Protein AF-A0A4Q4CHB3-F1 (afdb_monomer)

Sequence (125 aa):
ADFETLRQHGLIAAQNAAGQPIAAPPPAPAAAPVATAPAPLSPAAPAAAAVGHSPLLDRAALYTYLSGEATKLLGPFKGYAFALEVERADSLSALQALALQMVERVQKAKGEAAAQAVRDALGLR

Foldseek 3Di:
DDPVVCVVVVVDADADPVRHGDDDDDDDDDDDDDDDDDDDDDDDDPPPPPPDPFFPDDLVLLLCCLLVCQCVQQNPPRSVVLNVQSVPDPDPVSSRVSLVVSLVSSCVVPNDVRSVVSCVSRVND

Nearest PDB structures (foldseek):
  9ir4-assembly1_C  TM=5.859E-01  e=4.812E+00  Henipavirus nipahense

Solvent-accessible surface area (backbone atoms only — not comparable to full-atom values): 7869 Å² total; per-residue (Å²): 135,56,75,67,59,40,42,75,70,65,77,46,83,64,55,46,100,84,73,43,73,70,75,82,86,81,85,87,88,86,82,86,87,89,85,88,89,84,86,82,88,80,79,86,70,82,73,72,72,77,78,54,89,54,53,70,59,54,60,69,58,44,50,52,50,50,56,66,43,26,36,79,65,58,35,68,68,58,7,49,56,49,27,55,54,56,76,66,42,88,46,57,67,52,48,44,54,48,52,54,49,48,33,54,51,27,29,77,75,67,32,64,73,55,17,50,54,48,27,55,77,36,57,42,119

Structure (mmCIF, N/CA/C/O backbone):
data_AF-A0A4Q4CHB3-F1
#
_entry.id   AF-A0A4Q4CHB3-F1
#
loop_
_atom_site.group_PDB
_atom_site.id
_atom_site.type_symbol
_atom_site.label_atom_id
_atom_site.label_alt_id
_atom_site.label_comp_id
_atom_site.label_asym_id
_atom_site.label_entity_id
_atom_site.label_seq_id
_atom_site.pdbx_PDB_ins_code
_atom_site.Cartn_x
_atom_site.Cartn_y
_atom_site.Cartn_z
_atom_site.occupancy
_atom_site.B_iso_or_equiv
_atom_site.auth_seq_id
_atom_site.auth_comp_id
_atom_site.auth_asym_id
_atom_site.auth_atom_id
_atom_site.pdbx_PDB_model_num
ATOM 1 N N . ALA A 1 1 ? 6.839 -3.799 -30.659 1.00 61.72 1 ALA A N 1
ATOM 2 C CA . ALA A 1 1 ? 8.274 -3.930 -30.967 1.00 61.72 1 ALA A CA 1
ATOM 3 C C . ALA A 1 1 ? 8.604 -5.408 -30.926 1.00 61.72 1 ALA A C 1
ATOM 5 O O . ALA A 1 1 ? 8.161 -6.065 -29.990 1.00 61.72 1 ALA A O 1
ATOM 6 N N . ASP A 1 2 ? 9.273 -5.924 -31.952 1.00 86.69 2 ASP A N 1
ATOM 7 C CA . ASP A 1 2 ? 9.642 -7.337 -32.017 1.00 86.69 2 ASP A CA 1
ATOM 8 C C . ASP A 1 2 ? 10.913 -7.612 -31.190 1.00 86.69 2 ASP A C 1
ATOM 10 O O . ASP A 1 2 ? 11.740 -6.712 -30.994 1.00 86.69 2 ASP A O 1
ATOM 14 N N . PHE A 1 3 ? 11.068 -8.840 -30.689 1.00 80.12 3 PHE A N 1
ATOM 15 C CA . PHE A 1 3 ? 12.245 -9.252 -29.917 1.00 80.12 3 PHE A CA 1
ATOM 16 C C . PHE A 1 3 ? 13.537 -9.128 -30.727 1.00 80.12 3 PHE A C 1
ATOM 18 O O . PHE A 1 3 ? 14.576 -8.764 -30.175 1.00 80.12 3 PHE A O 1
ATOM 25 N N . GLU A 1 4 ? 13.487 -9.365 -32.038 1.00 82.75 4 GLU A N 1
ATOM 26 C CA . GLU A 1 4 ? 14.660 -9.223 -32.892 1.00 82.75 4 GLU A CA 1
ATOM 27 C C . GLU A 1 4 ? 15.100 -7.757 -33.002 1.00 82.75 4 GLU A C 1
ATOM 29 O O . GLU A 1 4 ? 16.287 -7.451 -32.860 1.00 82.75 4 GLU A O 1
ATOM 34 N N . THR A 1 5 ? 14.139 -6.838 -33.148 1.00 88.88 5 THR A N 1
ATOM 35 C CA . THR A 1 5 ? 14.389 -5.390 -33.185 1.00 88.88 5 THR A CA 1
ATOM 36 C C . THR A 1 5 ? 15.057 -4.915 -31.892 1.00 88.88 5 THR A C 1
ATOM 38 O O . THR A 1 5 ? 16.053 -4.198 -31.926 1.00 88.88 5 THR A O 1
ATOM 41 N N . LEU A 1 6 ? 14.575 -5.368 -30.732 1.00 85.69 6 LEU A N 1
ATOM 42 C CA . LEU A 1 6 ? 15.153 -5.017 -29.427 1.00 85.69 6 LEU A CA 1
ATOM 43 C C . LEU A 1 6 ? 16.603 -5.514 -29.277 1.00 85.69 6 LEU A C 1
ATOM 45 O O . LEU A 1 6 ? 17.435 -4.816 -28.690 1.00 85.69 6 LEU A O 1
ATOM 49 N N . ARG A 1 7 ? 16.927 -6.687 -29.842 1.00 83.31 7 ARG A N 1
ATOM 50 C CA . ARG A 1 7 ? 18.289 -7.247 -29.839 1.00 83.31 7 ARG A CA 1
ATOM 51 C C . ARG A 1 7 ? 19.245 -6.424 -30.692 1.00 83.31 7 ARG A C 1
ATOM 53 O O . ARG A 1 7 ? 20.370 -6.169 -30.273 1.00 83.31 7 ARG A O 1
ATOM 60 N N . GLN A 1 8 ? 18.796 -5.991 -31.867 1.00 84.00 8 GLN A N 1
ATOM 61 C CA . GLN A 1 8 ? 19.596 -5.166 -32.775 1.00 84.00 8 GLN A CA 1
ATOM 62 C C . GLN A 1 8 ? 19.938 -3.803 -32.160 1.00 84.00 8 GLN A C 1
ATOM 64 O O . GLN A 1 8 ? 21.039 -3.299 -32.356 1.00 84.00 8 GLN A O 1
ATOM 69 N N . HIS A 1 9 ? 19.030 -3.240 -31.358 1.00 88.38 9 HIS A N 1
ATOM 70 C CA . HIS A 1 9 ? 19.258 -1.987 -30.633 1.00 88.38 9 HIS A CA 1
ATOM 71 C C . HIS A 1 9 ? 20.047 -2.150 -29.321 1.00 88.38 9 HIS A C 1
ATOM 73 O O . HIS A 1 9 ? 20.250 -1.166 -28.614 1.00 88.38 9 HIS A O 1
ATOM 79 N N . GLY A 1 10 ? 20.495 -3.365 -28.977 1.00 84.06 10 GLY A N 1
ATOM 80 C CA . GLY A 1 10 ? 21.286 -3.621 -27.769 1.00 84.06 10 GLY A CA 1
ATOM 81 C C . GLY A 1 10 ? 20.504 -3.484 -26.458 1.00 84.06 10 GLY 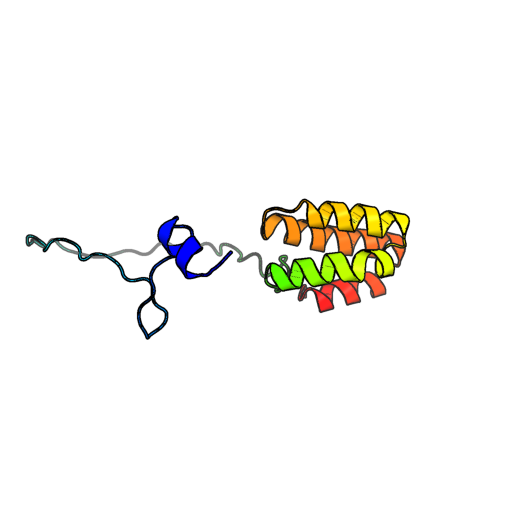A C 1
ATOM 82 O O . GLY A 1 10 ? 21.107 -3.404 -25.393 1.00 84.06 10 GLY A O 1
ATOM 83 N N . LEU A 1 11 ? 19.169 -3.468 -26.522 1.00 86.81 11 LEU A N 1
ATOM 84 C CA . LEU A 1 11 ? 18.295 -3.334 -25.351 1.00 86.81 11 LEU A CA 1
ATOM 85 C C . LEU A 1 11 ? 18.075 -4.671 -24.621 1.00 86.81 11 LEU A C 1
ATOM 87 O O . LEU A 1 11 ? 17.539 -4.684 -23.516 1.00 86.81 11 LEU A O 1
ATOM 91 N N . ILE A 1 12 ? 18.496 -5.790 -25.223 1.00 81.31 12 ILE A N 1
ATOM 92 C CA . ILE A 1 12 ? 18.458 -7.132 -24.630 1.00 81.31 12 ILE A CA 1
ATOM 93 C C . ILE A 1 12 ? 19.771 -7.885 -24.883 1.00 81.31 12 ILE A C 1
ATOM 95 O O . ILE A 1 12 ? 20.325 -7.849 -25.983 1.00 81.31 12 ILE A O 1
ATOM 99 N N . ALA A 1 13 ? 20.266 -8.581 -23.857 1.00 77.25 13 ALA A N 1
ATOM 100 C CA . ALA A 1 13 ? 21.500 -9.361 -23.923 1.00 77.25 13 ALA A CA 1
ATOM 101 C C . ALA A 1 13 ? 21.300 -10.696 -24.664 1.00 77.25 13 ALA A C 1
ATOM 103 O O . ALA A 1 13 ? 20.254 -11.337 -24.547 1.00 77.25 13 ALA A O 1
ATOM 104 N N . ALA A 1 14 ? 22.321 -11.146 -25.399 1.00 69.62 14 ALA A N 1
ATOM 105 C CA . ALA A 1 14 ? 22.316 -12.465 -26.024 1.00 69.62 14 ALA A CA 1
ATOM 106 C C . ALA A 1 14 ? 22.526 -13.558 -24.964 1.00 69.62 14 ALA A C 1
ATOM 108 O O . ALA A 1 14 ? 23.522 -13.547 -24.237 1.00 69.62 14 ALA A O 1
ATOM 109 N N . GLN A 1 15 ? 21.589 -14.503 -24.894 1.00 74.31 15 GLN A N 1
ATOM 110 C CA . GLN A 1 15 ? 21.624 -15.629 -23.961 1.00 74.31 15 GLN A CA 1
ATOM 111 C C . GLN A 1 15 ? 21.861 -16.939 -24.723 1.00 74.31 15 GLN A C 1
ATOM 113 O O . GLN A 1 15 ? 21.389 -17.097 -25.850 1.00 74.31 15 GLN A O 1
ATOM 118 N N . ASN A 1 16 ? 22.601 -17.875 -24.127 1.00 74.25 16 ASN A N 1
ATOM 119 C CA . ASN A 1 16 ? 22.766 -19.223 -24.672 1.00 74.25 16 ASN A CA 1
ATOM 120 C C . ASN A 1 16 ? 21.479 -20.057 -24.489 1.00 74.25 16 ASN A C 1
ATOM 122 O O . ASN A 1 16 ? 20.529 -19.629 -23.834 1.00 74.25 16 ASN A O 1
ATOM 126 N N . ALA A 1 17 ? 21.450 -21.279 -25.030 1.00 66.94 17 ALA A N 1
ATOM 127 C CA . ALA A 1 17 ? 20.308 -22.193 -24.891 1.00 66.94 17 ALA A CA 1
ATOM 128 C C . ALA A 1 17 ? 19.977 -22.578 -23.429 1.00 66.94 17 ALA A C 1
ATOM 130 O O . ALA A 1 17 ? 18.904 -23.113 -23.169 1.00 66.94 17 ALA A O 1
ATOM 131 N N . ALA A 1 18 ? 20.875 -22.287 -22.481 1.00 64.25 18 ALA A N 1
ATOM 132 C CA . ALA A 1 18 ? 20.677 -22.456 -21.043 1.00 64.25 18 ALA A CA 1
ATOM 133 C C . ALA A 1 18 ? 20.235 -21.155 -20.332 1.00 64.25 18 ALA A C 1
ATOM 135 O O . ALA A 1 18 ? 20.206 -21.110 -19.105 1.00 64.25 18 ALA A O 1
ATOM 136 N N . GLY A 1 19 ? 19.898 -20.091 -21.076 1.00 63.00 19 GLY A N 1
ATOM 137 C CA . GLY A 1 19 ? 19.412 -18.824 -20.521 1.00 63.00 19 GLY A CA 1
ATOM 138 C C . GLY A 1 19 ? 20.484 -17.968 -19.840 1.00 63.00 19 GLY A C 1
ATOM 139 O O . GLY A 1 19 ? 20.149 -17.098 -19.04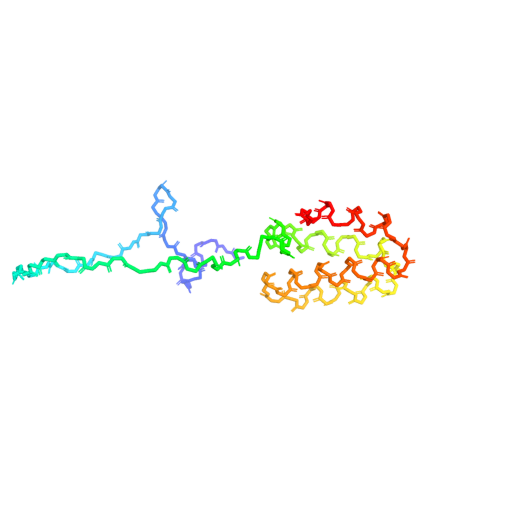5 1.00 63.00 19 GLY A O 1
ATOM 140 N N . GLN A 1 20 ? 21.768 -18.200 -20.118 1.00 66.75 20 GLN A N 1
ATOM 141 C CA . GLN A 1 20 ? 22.870 -17.442 -19.519 1.00 66.75 20 GLN A CA 1
ATOM 142 C C . GLN A 1 2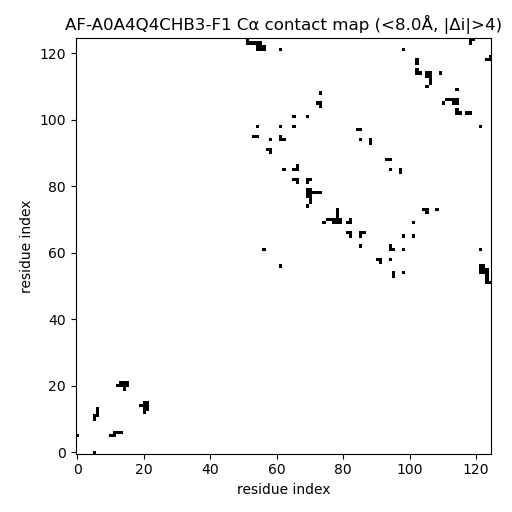0 ? 23.447 -16.423 -20.509 1.00 66.75 20 GLN A C 1
ATOM 144 O O . GLN A 1 20 ? 23.625 -16.766 -21.683 1.00 66.75 20 GLN A O 1
ATOM 149 N N . PRO A 1 21 ? 23.782 -15.195 -20.067 1.00 63.00 21 PRO A N 1
ATOM 150 C CA . PRO A 1 21 ? 24.420 -14.196 -20.917 1.00 63.00 21 PRO A CA 1
ATOM 151 C C . PRO A 1 21 ? 25.767 -14.710 -21.438 1.00 63.00 21 PRO A C 1
ATOM 153 O O . PRO A 1 21 ? 26.610 -15.179 -20.671 1.00 63.00 21 PRO A O 1
ATOM 156 N N . ILE A 1 22 ? 25.967 -14.635 -22.755 1.00 61.28 22 ILE A N 1
ATOM 157 C CA . ILE A 1 22 ? 27.203 -15.091 -23.401 1.00 61.28 22 ILE A CA 1
ATOM 158 C C . ILE A 1 22 ? 28.276 -14.015 -23.197 1.00 61.28 22 ILE A C 1
ATOM 160 O O . ILE A 1 22 ? 28.244 -12.966 -23.836 1.00 61.28 22 ILE A O 1
ATOM 164 N N . ALA A 1 23 ? 29.218 -14.269 -22.288 1.00 57.62 23 ALA A N 1
ATOM 165 C CA . ALA A 1 23 ? 30.378 -13.412 -22.062 1.00 57.62 23 ALA A CA 1
ATOM 166 C C . ALA A 1 23 ? 31.478 -13.668 -23.110 1.00 57.62 23 ALA A C 1
ATOM 168 O O . ALA A 1 23 ? 31.732 -14.812 -23.493 1.00 57.62 23 ALA A O 1
ATOM 169 N N . ALA A 1 24 ? 32.154 -12.604 -23.553 1.00 57.66 24 ALA A N 1
ATOM 170 C CA . ALA A 1 24 ? 33.351 -12.702 -24.388 1.00 57.66 24 ALA A CA 1
ATOM 171 C C . ALA A 1 24 ? 34.541 -13.277 -23.582 1.00 57.66 24 ALA A C 1
ATOM 173 O O . ALA A 1 24 ? 34.651 -12.998 -22.385 1.00 57.66 24 ALA A O 1
ATOM 174 N N . PRO A 1 25 ? 35.435 -14.067 -24.207 1.00 53.91 25 PRO A N 1
ATOM 175 C CA . PRO A 1 25 ? 36.539 -14.714 -23.505 1.00 53.91 25 PRO A CA 1
ATOM 176 C C . PRO A 1 25 ? 37.606 -13.699 -23.045 1.00 53.91 25 PRO A C 1
ATOM 178 O O . PRO A 1 25 ? 37.977 -12.814 -23.819 1.00 53.91 25 PRO A O 1
ATOM 181 N N . PRO A 1 26 ? 38.141 -13.827 -21.816 1.00 60.12 26 PRO A N 1
ATOM 182 C CA . PRO A 1 26 ? 39.288 -13.049 -21.354 1.00 60.12 26 PRO A CA 1
ATOM 183 C C . PRO A 1 26 ? 40.621 -13.611 -21.900 1.00 60.12 26 PRO A C 1
ATOM 185 O O . PRO A 1 26 ? 40.717 -14.812 -22.166 1.00 60.12 26 PRO A O 1
ATOM 188 N N . PRO A 1 27 ? 41.672 -12.780 -22.048 1.00 48.09 27 PRO A N 1
ATOM 189 C CA . PRO A 1 27 ? 43.015 -13.248 -22.389 1.00 48.09 27 PRO A CA 1
ATOM 190 C C . PRO A 1 27 ? 43.702 -13.980 -21.216 1.00 48.09 27 PRO A C 1
ATOM 192 O O . PRO A 1 27 ? 43.402 -13.748 -20.046 1.00 48.09 27 PRO A O 1
ATOM 195 N N . ALA A 1 28 ? 44.622 -14.887 -21.567 1.00 56.03 28 ALA A N 1
ATOM 196 C CA . ALA A 1 28 ? 45.288 -15.858 -20.692 1.00 56.03 28 ALA A CA 1
ATOM 197 C C . ALA A 1 28 ? 46.325 -15.252 -19.704 1.00 56.03 28 ALA A C 1
ATOM 199 O O . ALA A 1 28 ? 46.881 -14.187 -19.980 1.00 56.03 28 ALA A O 1
ATOM 200 N N . PRO A 1 29 ? 46.624 -15.934 -18.574 1.00 55.25 29 PRO A N 1
ATOM 201 C CA . PRO A 1 29 ? 47.397 -15.388 -17.453 1.00 55.25 29 PRO A CA 1
ATOM 202 C C . PRO A 1 29 ? 48.909 -15.683 -17.515 1.00 55.25 29 PRO A C 1
ATOM 204 O O . PRO A 1 29 ? 49.332 -16.754 -17.949 1.00 55.25 29 PRO A O 1
ATOM 207 N N . ALA A 1 30 ? 49.721 -14.755 -16.995 1.00 43.34 30 ALA A N 1
ATOM 208 C CA . ALA A 1 30 ? 51.148 -14.942 -16.708 1.00 43.34 30 ALA A CA 1
ATOM 209 C C . ALA A 1 30 ? 51.377 -15.238 -15.209 1.00 43.34 30 ALA A C 1
ATOM 211 O O . ALA A 1 30 ? 50.661 -14.732 -14.346 1.00 43.34 30 ALA A O 1
ATOM 212 N N . ALA A 1 31 ? 52.355 -16.097 -14.917 1.00 42.50 31 ALA A N 1
ATOM 213 C CA . ALA A 1 31 ? 52.534 -16.826 -13.659 1.00 42.50 31 ALA A CA 1
ATOM 214 C C . ALA A 1 31 ? 53.421 -16.140 -12.587 1.00 42.50 31 ALA A C 1
ATOM 216 O O . ALA A 1 31 ? 54.458 -15.595 -12.944 1.00 42.50 31 ALA A O 1
ATOM 217 N N . ALA A 1 32 ? 53.036 -16.346 -11.306 1.00 45.88 32 ALA A N 1
ATOM 218 C CA . ALA A 1 32 ? 53.822 -16.575 -10.056 1.00 45.88 32 ALA A CA 1
ATOM 219 C C . ALA A 1 32 ? 54.866 -15.515 -9.570 1.00 45.88 32 ALA A C 1
ATOM 221 O O . ALA A 1 32 ? 55.389 -14.787 -10.403 1.00 45.88 32 ALA A O 1
ATOM 222 N N . PRO A 1 33 ? 55.248 -15.426 -8.257 1.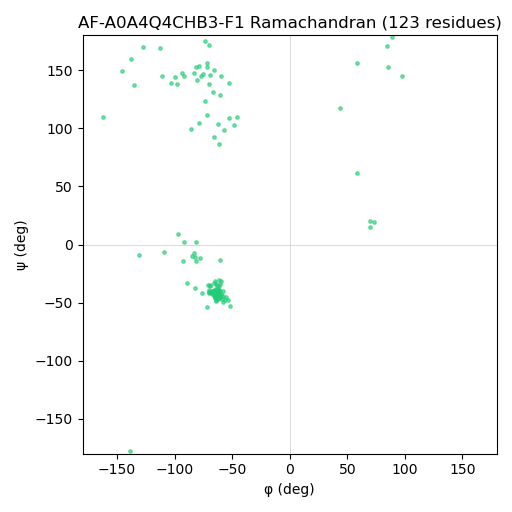00 49.53 33 PRO A N 1
ATOM 223 C CA . PRO A 1 33 ? 55.197 -16.464 -7.210 1.00 49.53 33 PRO A CA 1
ATOM 224 C C . PRO A 1 33 ? 54.728 -16.041 -5.784 1.00 49.53 33 PRO A C 1
ATOM 226 O O . PRO A 1 33 ? 54.324 -14.917 -5.511 1.00 49.53 33 PRO A O 1
ATOM 229 N N . VAL A 1 34 ? 54.767 -17.046 -4.902 1.00 52.91 34 VAL A N 1
ATOM 230 C CA . VAL A 1 34 ? 54.326 -17.189 -3.498 1.00 52.91 34 VAL A CA 1
ATOM 231 C C . VAL A 1 34 ? 55.066 -16.342 -2.442 1.00 52.91 34 VAL A C 1
ATOM 233 O O . VAL A 1 34 ? 56.273 -16.157 -2.557 1.00 52.91 34 VAL A O 1
ATOM 236 N N . ALA A 1 35 ? 54.379 -15.967 -1.344 1.00 45.44 35 ALA A N 1
ATOM 237 C CA . ALA A 1 35 ? 54.989 -15.736 -0.017 1.00 45.44 35 ALA A CA 1
ATOM 238 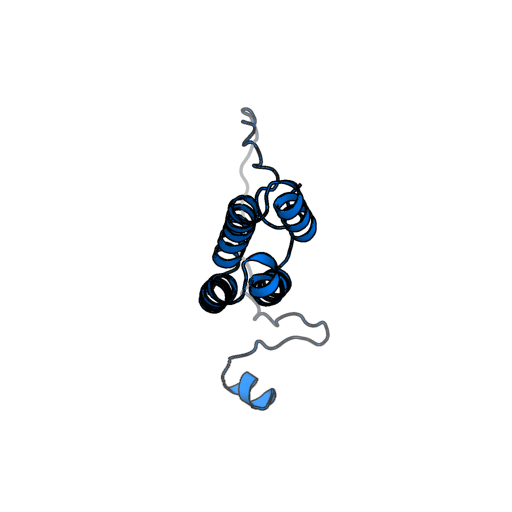C C . ALA A 1 35 ? 53.967 -15.746 1.159 1.00 45.44 35 ALA A C 1
ATOM 240 O O . ALA A 1 35 ? 53.159 -14.839 1.314 1.00 45.44 35 ALA A O 1
ATOM 241 N N . THR A 1 36 ? 54.052 -16.808 1.972 1.00 43.34 36 THR A N 1
ATOM 242 C CA . THR A 1 36 ? 54.023 -16.897 3.457 1.00 43.34 36 THR A CA 1
ATOM 243 C C . THR A 1 36 ? 53.040 -16.118 4.364 1.00 43.34 36 THR A C 1
ATOM 245 O O . THR A 1 36 ? 53.218 -14.936 4.630 1.00 43.34 36 THR A O 1
ATOM 248 N N . ALA A 1 37 ? 52.231 -16.940 5.059 1.00 50.59 37 ALA A N 1
ATOM 249 C CA . ALA A 1 37 ? 52.024 -17.048 6.522 1.00 50.59 37 ALA A CA 1
ATOM 250 C C . ALA A 1 37 ? 50.830 -16.329 7.216 1.00 50.59 37 ALA A C 1
ATOM 252 O O . ALA A 1 37 ? 50.435 -15.246 6.794 1.00 50.59 37 ALA A O 1
ATOM 253 N N . PRO A 1 38 ? 50.234 -16.938 8.279 1.00 58.75 38 PRO A N 1
ATOM 254 C CA . PRO A 1 38 ? 48.916 -16.569 8.813 1.00 58.75 38 PRO A CA 1
ATOM 255 C C . PRO A 1 38 ? 48.911 -15.946 10.233 1.00 58.75 38 PRO A C 1
ATOM 257 O O . PRO A 1 38 ? 49.864 -16.097 10.993 1.00 58.75 38 PRO A O 1
ATOM 260 N N . ALA A 1 39 ? 47.729 -15.406 10.588 1.00 44.81 39 ALA A N 1
ATOM 261 C CA . ALA A 1 39 ? 47.177 -15.076 11.923 1.00 44.81 39 ALA A CA 1
ATOM 262 C C . ALA A 1 39 ? 47.555 -13.703 12.548 1.00 44.81 39 ALA A C 1
ATOM 264 O O . ALA A 1 39 ? 48.632 -13.195 12.257 1.00 44.81 39 ALA A O 1
ATOM 265 N N . PRO A 1 40 ? 46.714 -13.094 13.430 1.00 51.41 40 PRO A N 1
ATOM 266 C CA . PRO A 1 40 ? 45.537 -13.649 14.107 1.00 51.41 40 PRO A CA 1
ATOM 267 C C . PRO A 1 40 ? 44.224 -12.849 13.974 1.00 51.41 40 PRO A C 1
ATOM 269 O O . PRO A 1 40 ? 44.153 -11.715 13.509 1.00 51.41 40 PRO A O 1
ATOM 272 N N . LEU A 1 41 ? 43.172 -13.525 14.430 1.00 56.12 41 LEU A N 1
ATOM 273 C CA . LEU A 1 41 ? 41.802 -13.071 14.615 1.00 56.12 41 LEU A CA 1
ATOM 274 C C . LEU A 1 41 ? 41.719 -11.895 15.599 1.00 56.12 41 LEU A C 1
ATOM 276 O O . LEU A 1 41 ? 42.411 -11.870 16.617 1.00 56.12 41 LEU A O 1
ATOM 280 N N . SER A 1 42 ? 40.797 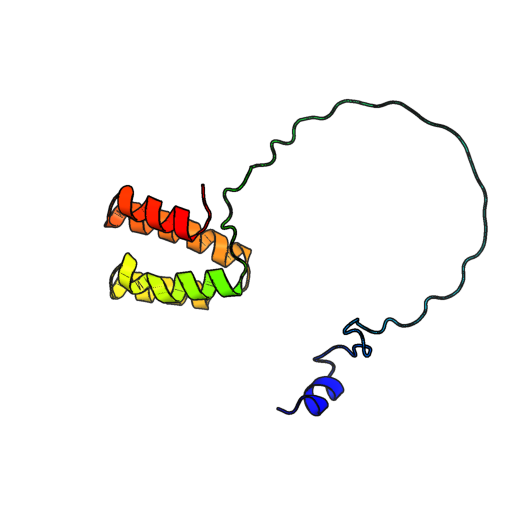-10.971 15.348 1.00 53.75 42 SER A N 1
ATOM 281 C CA . SER A 1 42 ? 40.250 -10.085 16.375 1.00 53.75 42 SER A CA 1
ATOM 282 C C . SER A 1 42 ? 38.777 -9.784 16.088 1.00 53.75 42 SER A C 1
ATOM 284 O O . SER A 1 42 ? 38.334 -9.904 14.945 1.00 53.75 42 SER A O 1
ATOM 286 N N . PRO A 1 43 ? 37.995 -9.564 17.153 1.00 48.50 43 PRO A N 1
ATOM 287 C CA . PRO A 1 43 ? 36.731 -10.254 17.352 1.00 48.50 43 PRO A CA 1
ATOM 288 C C . PRO A 1 43 ? 35.574 -9.617 16.595 1.00 48.50 43 PRO A C 1
ATOM 290 O O . PRO A 1 43 ? 35.489 -8.400 16.439 1.00 48.50 43 PRO A O 1
ATOM 293 N N . ALA A 1 44 ? 34.657 -10.491 16.183 1.00 51.47 44 ALA A N 1
ATOM 294 C CA . ALA A 1 44 ? 33.331 -10.152 15.710 1.00 51.47 44 ALA A CA 1
ATOM 295 C C . ALA A 1 44 ? 32.677 -9.128 16.647 1.00 51.47 44 ALA A C 1
ATOM 297 O O . ALA A 1 44 ? 32.273 -9.451 17.764 1.00 51.47 44 ALA A O 1
ATOM 298 N N . ALA A 1 45 ? 32.532 -7.896 16.167 1.00 48.34 45 ALA A N 1
ATOM 299 C CA . ALA A 1 45 ? 31.419 -7.084 16.608 1.00 48.34 45 ALA A CA 1
ATOM 300 C C . ALA A 1 45 ? 30.157 -7.769 16.063 1.00 48.34 45 ALA A C 1
ATOM 302 O O . ALA A 1 45 ? 30.124 -8.083 14.866 1.00 48.34 45 ALA A O 1
ATOM 303 N N . PRO A 1 46 ? 29.115 -8.007 16.875 1.00 48.53 46 PRO A N 1
ATOM 304 C CA . PRO A 1 46 ? 27.808 -8.243 16.310 1.00 48.53 46 PRO A CA 1
ATOM 305 C C . PRO A 1 46 ? 27.431 -6.915 15.655 1.00 48.53 46 PRO A C 1
ATOM 307 O O . PRO A 1 46 ? 26.907 -6.011 16.301 1.00 48.53 46 PRO A O 1
ATOM 310 N N . ALA A 1 47 ? 27.732 -6.764 14.363 1.00 49.12 47 ALA A N 1
ATOM 311 C CA . ALA A 1 47 ? 26.878 -5.949 13.530 1.00 49.12 47 ALA A CA 1
ATOM 312 C C . ALA A 1 47 ? 25.523 -6.617 13.698 1.00 49.12 47 ALA A C 1
ATOM 314 O O . ALA A 1 47 ? 25.297 -7.703 13.164 1.00 49.12 47 ALA A O 1
ATOM 315 N N . ALA A 1 48 ? 24.705 -6.047 14.583 1.00 47.78 48 ALA A N 1
ATOM 316 C CA . ALA A 1 48 ? 23.315 -6.388 14.700 1.00 47.78 48 ALA A CA 1
ATOM 317 C C . ALA A 1 48 ? 22.804 -6.348 13.267 1.00 47.78 48 ALA A C 1
ATOM 319 O O . ALA A 1 48 ? 22.666 -5.276 12.677 1.00 47.78 48 ALA A O 1
ATOM 320 N N . ALA A 1 49 ? 22.634 -7.527 12.668 1.00 45.62 49 ALA A N 1
ATOM 321 C CA . ALA A 1 49 ? 21.787 -7.658 11.517 1.00 45.62 49 ALA A CA 1
ATOM 322 C C . ALA A 1 49 ? 20.491 -7.029 12.009 1.00 45.62 49 ALA A C 1
ATOM 324 O O . ALA A 1 49 ? 19.880 -7.535 12.950 1.00 45.62 49 ALA A O 1
ATOM 325 N N . ALA A 1 50 ? 20.157 -5.849 11.493 1.00 47.72 50 ALA A N 1
ATOM 326 C CA . ALA A 1 50 ? 18.830 -5.304 11.641 1.00 47.72 50 ALA A CA 1
ATOM 327 C C . ALA A 1 50 ? 17.940 -6.324 10.933 1.00 47.72 50 ALA A C 1
ATOM 329 O O . ALA A 1 50 ? 17.761 -6.272 9.718 1.00 47.72 50 ALA A O 1
ATOM 330 N N . VAL A 1 51 ? 17.526 -7.348 11.677 1.00 49.88 51 VAL A N 1
ATOM 331 C CA . VAL A 1 51 ? 16.668 -8.413 11.196 1.00 49.88 51 VAL A CA 1
ATOM 332 C C . VAL A 1 51 ? 15.371 -7.719 10.801 1.00 49.88 51 VAL A C 1
ATOM 334 O O . VAL A 1 51 ? 14.628 -7.244 11.648 1.00 49.88 51 VAL A O 1
ATOM 337 N N . GLY A 1 52 ? 15.195 -7.564 9.489 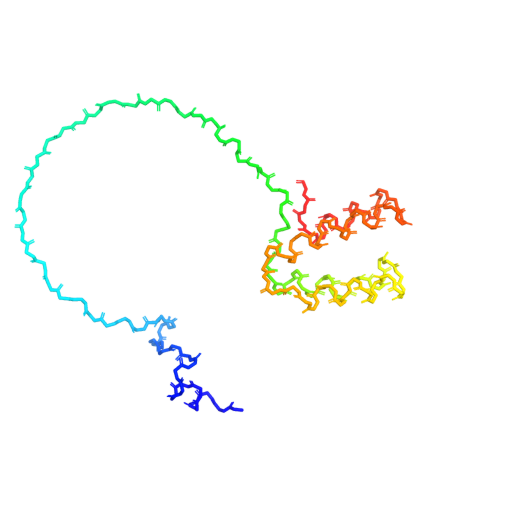1.00 55.97 52 GLY A N 1
ATOM 338 C CA . GLY A 1 52 ? 13.908 -7.501 8.809 1.00 55.97 52 GLY A CA 1
ATOM 339 C C . GLY A 1 52 ? 12.930 -6.403 9.224 1.00 55.97 52 GLY A C 1
ATOM 340 O O . GLY A 1 52 ? 11.807 -6.720 9.576 1.00 55.97 52 GLY A O 1
ATOM 341 N N . HIS A 1 53 ? 13.279 -5.122 9.076 1.00 62.28 53 HIS A N 1
ATOM 342 C CA . HIS A 1 53 ? 12.248 -4.064 8.990 1.00 62.28 53 HIS A CA 1
ATOM 343 C C . HIS A 1 53 ? 11.832 -3.764 7.545 1.00 62.28 53 HIS A C 1
ATOM 345 O O . HIS A 1 53 ? 11.061 -2.841 7.296 1.00 62.28 53 HIS A O 1
ATOM 351 N N . SER A 1 54 ? 12.384 -4.499 6.578 1.00 70.12 54 SER A N 1
ATOM 352 C CA . SER A 1 54 ? 12.056 -4.323 5.170 1.00 70.12 54 SER A CA 1
ATOM 353 C C . SER A 1 54 ? 11.023 -5.364 4.744 1.00 70.12 54 SER A C 1
ATOM 355 O O . SER A 1 54 ? 11.164 -6.525 5.134 1.00 70.12 54 SER A O 1
ATOM 357 N N . PRO A 1 55 ? 10.008 -4.981 3.952 1.00 78.56 55 PRO A N 1
ATOM 358 C CA . PRO A 1 55 ? 9.048 -5.923 3.395 1.00 78.56 55 PRO A CA 1
ATOM 359 C C . PRO A 1 55 ? 9.756 -7.068 2.670 1.00 78.56 55 PRO A C 1
ATOM 361 O O . PRO A 1 55 ? 10.717 -6.834 1.934 1.00 78.56 55 PRO A O 1
ATOM 364 N N . LEU A 1 56 ? 9.261 -8.293 2.850 1.00 82.69 56 LEU A N 1
ATOM 365 C CA . LEU A 1 56 ? 9.858 -9.490 2.244 1.00 82.69 56 LEU A CA 1
ATOM 366 C C . LEU A 1 56 ? 9.513 -9.652 0.757 1.00 82.69 56 LEU A C 1
ATOM 368 O O . LEU A 1 56 ? 10.101 -10.498 0.085 1.00 82.69 56 LEU A O 1
ATOM 372 N N . LEU A 1 57 ? 8.556 -8.874 0.241 1.00 88.06 57 LEU A N 1
ATOM 373 C CA . LEU A 1 57 ? 8.137 -8.973 -1.155 1.00 88.06 57 LEU A CA 1
ATOM 374 C C . LEU A 1 57 ? 9.155 -8.339 -2.108 1.00 88.06 57 LEU A C 1
ATOM 376 O O . LEU A 1 57 ? 9.779 -7.318 -1.806 1.00 88.06 57 LEU A O 1
ATOM 380 N N . ASP A 1 58 ? 9.263 -8.923 -3.302 1.00 92.06 58 ASP A N 1
ATOM 381 C CA . ASP A 1 58 ? 10.009 -8.335 -4.407 1.00 92.06 58 ASP A CA 1
ATOM 382 C C . ASP A 1 58 ? 9.300 -7.090 -4.973 1.00 92.06 58 ASP A C 1
ATOM 384 O O . ASP A 1 58 ? 8.151 -6.782 -4.648 1.00 92.06 58 ASP A O 1
ATOM 388 N N . ARG A 1 59 ? 9.985 -6.374 -5.869 1.00 93.50 59 ARG A N 1
ATOM 389 C CA . ARG A 1 59 ? 9.517 -5.100 -6.428 1.00 93.50 59 ARG A CA 1
ATOM 390 C C . ARG A 1 59 ? 8.130 -5.185 -7.074 1.00 93.50 59 ARG A C 1
ATOM 392 O O . ARG A 1 59 ? 7.315 -4.292 -6.848 1.00 93.50 59 ARG A O 1
ATOM 399 N N . ALA A 1 60 ? 7.867 -6.210 -7.885 1.00 95.75 60 ALA A N 1
ATOM 400 C CA . ALA A 1 60 ? 6.614 -6.332 -8.626 1.00 95.75 60 ALA A CA 1
ATOM 401 C C . ALA A 1 60 ? 5.445 -6.641 -7.686 1.00 95.75 60 ALA A C 1
ATOM 403 O O . ALA A 1 60 ? 4.367 -6.051 -7.808 1.00 95.75 60 ALA A O 1
ATOM 404 N N . ALA A 1 61 ? 5.674 -7.521 -6.712 1.00 95.19 61 ALA A N 1
ATOM 405 C CA . ALA A 1 61 ? 4.683 -7.856 -5.703 1.00 95.19 61 ALA A CA 1
ATOM 406 C C . ALA A 1 61 ? 4.393 -6.670 -4.765 1.00 95.19 61 ALA A C 1
ATOM 408 O O . ALA A 1 61 ? 3.228 -6.394 -4.474 1.00 95.19 61 ALA A O 1
ATOM 409 N N . LEU A 1 62 ? 5.420 -5.908 -4.369 1.00 95.94 62 LEU A N 1
ATOM 410 C CA . LEU A 1 62 ? 5.256 -4.708 -3.545 1.00 95.94 62 LEU A CA 1
ATOM 411 C C . LEU A 1 62 ? 4.452 -3.631 -4.280 1.00 95.94 62 LEU A C 1
ATOM 413 O O . LEU A 1 62 ? 3.487 -3.110 -3.733 1.00 95.94 62 LEU A O 1
ATOM 417 N N . TYR A 1 63 ? 4.794 -3.347 -5.537 1.00 97.19 63 TYR A N 1
ATOM 418 C CA . TYR A 1 63 ? 4.039 -2.410 -6.369 1.00 97.19 63 TYR A CA 1
ATOM 419 C C . TYR A 1 63 ? 2.571 -2.838 -6.518 1.00 97.19 63 TYR A C 1
ATOM 421 O O . TYR A 1 63 ? 1.668 -2.050 -6.247 1.00 97.19 63 TYR A O 1
ATOM 429 N N . THR A 1 64 ? 2.325 -4.107 -6.865 1.00 97.19 64 THR A N 1
ATOM 430 C CA . THR A 1 64 ? 0.965 -4.642 -7.049 1.00 97.19 64 THR A CA 1
ATOM 431 C C . THR A 1 64 ? 0.130 -4.501 -5.778 1.00 97.19 64 THR A C 1
ATOM 433 O O . THR A 1 64 ? -1.008 -4.035 -5.829 1.00 97.19 64 THR A O 1
ATOM 436 N N . TYR A 1 65 ? 0.699 -4.871 -4.629 1.00 96.88 65 TYR A N 1
ATOM 437 C CA . TYR A 1 65 ? 0.019 -4.768 -3.343 1.00 96.88 65 TYR A CA 1
ATOM 438 C C . TYR A 1 65 ? -0.281 -3.311 -2.968 1.00 96.88 65 TYR A C 1
ATOM 440 O O . TYR A 1 65 ? -1.420 -2.987 -2.629 1.00 96.88 65 TYR A O 1
ATOM 448 N N . LEU A 1 66 ? 0.713 -2.421 -3.065 1.00 96.69 66 LEU A N 1
ATOM 449 C CA . LEU A 1 66 ? 0.563 -1.016 -2.686 1.00 96.69 66 LEU A CA 1
ATOM 450 C C . LEU A 1 66 ? -0.436 -0.284 -3.591 1.00 96.69 66 LEU A C 1
ATOM 452 O O . LEU A 1 66 ? -1.320 0.394 -3.071 1.00 96.69 66 LEU A O 1
ATOM 456 N N . SER A 1 67 ? -0.360 -0.453 -4.913 1.00 94.62 67 SER A N 1
ATOM 457 C CA . SER A 1 67 ? -1.301 0.182 -5.847 1.00 94.62 67 SER A CA 1
ATOM 458 C C . SER A 1 67 ? -2.715 -0.402 -5.740 1.00 94.62 67 SER A C 1
ATOM 460 O O . SER A 1 67 ? -3.694 0.335 -5.865 1.00 94.62 67 SER A O 1
ATOM 462 N N . GLY A 1 68 ? -2.843 -1.707 -5.468 1.00 94.88 68 GLY A N 1
ATOM 463 C CA . GLY A 1 68 ? -4.133 -2.393 -5.367 1.00 94.88 68 GLY A CA 1
ATOM 464 C C . GLY A 1 68 ? -4.895 -2.116 -4.067 1.00 94.88 68 GLY A C 1
ATOM 465 O O . GLY A 1 68 ? -6.105 -1.893 -4.095 1.00 94.88 68 GLY A O 1
ATOM 466 N N . GLU A 1 69 ? -4.210 -2.092 -2.922 1.00 95.81 69 GLU A N 1
ATOM 467 C CA . GLU A 1 69 ? -4.870 -1.984 -1.612 1.00 95.81 69 GLU A CA 1
ATOM 468 C C . GLU A 1 69 ? -5.005 -0.537 -1.101 1.00 95.81 69 GLU A C 1
ATOM 470 O O . GLU A 1 69 ? -5.799 -0.283 -0.190 1.00 95.81 69 GLU A O 1
ATOM 475 N N . ALA A 1 70 ? -4.301 0.440 -1.687 1.00 94.50 70 ALA A N 1
ATOM 476 C CA . ALA A 1 70 ? -4.262 1.818 -1.186 1.00 94.50 70 ALA A CA 1
ATOM 477 C C . ALA A 1 70 ? -5.647 2.459 -0.992 1.00 94.50 70 ALA A C 1
ATOM 479 O O . ALA A 1 70 ? -5.924 3.048 0.056 1.00 94.50 70 ALA A O 1
ATOM 480 N N . THR A 1 71 ? -6.539 2.355 -1.980 1.00 95.00 71 THR A N 1
ATOM 481 C CA . THR A 1 71 ? -7.879 2.977 -1.935 1.00 95.00 71 THR A CA 1
ATOM 482 C C . THR A 1 71 ? -8.807 2.296 -0.936 1.00 95.00 71 THR A C 1
ATOM 484 O O . THR A 1 71 ? -9.579 2.970 -0.254 1.00 95.00 71 THR A O 1
ATOM 487 N N . LYS A 1 72 ? -8.685 0.977 -0.778 1.00 96.00 72 LYS A N 1
ATOM 488 C CA . LYS A 1 72 ? -9.431 0.188 0.208 1.00 96.00 72 LYS A CA 1
ATOM 489 C C . LYS A 1 72 ? -8.972 0.481 1.638 1.00 96.00 72 LYS A C 1
ATOM 491 O O . LYS A 1 72 ? -9.795 0.604 2.550 1.00 96.00 72 LYS A O 1
ATOM 496 N N . LEU A 1 73 ? -7.665 0.622 1.842 1.00 95.94 73 LEU A N 1
ATOM 497 C CA . LEU A 1 73 ? -7.070 0.823 3.161 1.00 95.94 73 LEU A CA 1
ATOM 498 C C . LEU A 1 73 ? -7.118 2.282 3.630 1.00 95.94 73 LEU A C 1
ATOM 500 O O . LEU A 1 73 ? -7.351 2.530 4.811 1.00 95.94 73 LEU A O 1
ATOM 504 N N . LEU A 1 74 ? -6.939 3.254 2.736 1.00 96.31 74 LEU A N 1
ATOM 505 C CA . LEU A 1 74 ? -6.850 4.677 3.094 1.00 96.31 74 LEU A CA 1
ATOM 506 C C . LEU A 1 74 ? -8.079 5.497 2.668 1.00 96.31 74 LEU A C 1
ATOM 508 O O . LEU A 1 74 ? -8.199 6.669 3.036 1.00 96.31 74 LEU A O 1
ATOM 512 N N . GLY A 1 75 ? -9.009 4.891 1.929 1.00 95.75 75 GLY A N 1
ATOM 513 C CA . GLY A 1 75 ? -10.149 5.569 1.319 1.00 95.75 75 GLY A CA 1
ATOM 514 C C . GLY A 1 75 ? -9.802 6.197 -0.039 1.00 95.75 75 GLY A C 1
ATOM 515 O O . GLY A 1 75 ? -8.631 6.272 -0.414 1.00 95.75 75 GLY A O 1
ATOM 516 N N . PRO A 1 76 ? -10.805 6.689 -0.787 1.00 95.25 76 PRO A N 1
ATOM 517 C CA . PRO A 1 76 ? -10.649 7.062 -2.194 1.00 95.25 76 PRO A CA 1
ATOM 518 C C . PRO A 1 76 ? -9.636 8.192 -2.411 1.00 95.25 76 PRO A C 1
ATOM 520 O O . PRO A 1 76 ? -8.748 8.064 -3.246 1.00 95.25 76 PRO A O 1
ATOM 523 N N . PHE A 1 77 ? -9.704 9.270 -1.625 1.00 95.69 77 PHE A N 1
ATOM 524 C CA . PHE A 1 77 ? -8.808 10.419 -1.807 1.00 95.69 77 PHE A CA 1
ATOM 525 C C . PHE A 1 77 ? -7.366 10.119 -1.381 1.00 95.69 77 PHE A C 1
ATOM 527 O O . PHE A 1 77 ? -6.432 10.305 -2.158 1.00 95.69 77 PHE A O 1
ATOM 534 N N . LYS A 1 78 ? -7.172 9.633 -0.147 1.00 96.12 78 LYS A N 1
ATOM 535 C CA . LYS A 1 78 ? -5.829 9.355 0.391 1.00 96.12 78 LYS A CA 1
ATOM 536 C C . LYS A 1 78 ? -5.172 8.166 -0.304 1.00 96.12 78 LYS A C 1
ATOM 538 O O . LYS A 1 78 ? -3.966 8.187 -0.514 1.00 96.12 78 LYS A O 1
ATOM 543 N N . GLY A 1 79 ? -5.958 7.158 -0.673 1.00 96.56 79 GLY A N 1
ATOM 544 C CA . GLY A 1 79 ? -5.472 5.997 -1.403 1.00 96.56 79 GLY A CA 1
ATOM 545 C C . GLY A 1 79 ? -5.078 6.327 -2.835 1.00 96.56 79 GLY A C 1
ATOM 546 O O . GLY A 1 79 ? -4.042 5.854 -3.278 1.00 96.56 79 GLY A O 1
ATOM 547 N N . TYR A 1 80 ? -5.823 7.190 -3.535 1.00 96.69 80 TYR A N 1
ATOM 548 C CA . TYR A 1 80 ? -5.412 7.641 -4.867 1.00 96.69 80 TYR A CA 1
ATOM 549 C C . TYR A 1 80 ? -4.126 8.474 -4.813 1.00 96.69 80 TYR A C 1
ATOM 551 O O . TYR A 1 80 ? -3.208 8.237 -5.592 1.00 96.69 80 TYR A O 1
ATOM 559 N N . ALA A 1 81 ? -4.016 9.402 -3.854 1.00 97.19 81 ALA A N 1
ATOM 560 C CA . ALA A 1 81 ? -2.781 10.158 -3.645 1.00 97.19 81 ALA A CA 1
ATOM 561 C C . ALA A 1 81 ? -1.588 9.229 -3.370 1.00 97.19 81 ALA A C 1
ATOM 563 O O . ALA A 1 81 ? -0.535 9.399 -3.975 1.00 97.19 81 ALA A O 1
ATOM 564 N N . PHE A 1 82 ? -1.779 8.216 -2.523 1.00 97.94 82 PHE A N 1
ATOM 565 C CA . PHE A 1 82 ? -0.744 7.231 -2.225 1.00 97.94 82 PHE A CA 1
ATOM 566 C C . PHE A 1 82 ? -0.395 6.349 -3.431 1.00 97.94 82 PHE A C 1
ATOM 568 O O . PHE A 1 82 ? 0.781 6.118 -3.685 1.00 97.94 82 PHE A O 1
ATOM 575 N N . ALA A 1 83 ? -1.377 5.917 -4.225 1.00 96.31 83 ALA A N 1
ATOM 576 C CA . ALA A 1 83 ? -1.122 5.179 -5.461 1.00 96.31 83 ALA A CA 1
ATOM 577 C C . ALA A 1 83 ? -0.245 5.997 -6.425 1.00 96.31 83 ALA A C 1
ATOM 579 O O . ALA A 1 83 ? 0.702 5.464 -6.985 1.00 96.31 83 ALA A O 1
ATOM 580 N N . LEU A 1 84 ? -0.464 7.313 -6.543 1.00 97.75 84 LEU A N 1
ATOM 581 C CA . LEU A 1 84 ? 0.421 8.177 -7.336 1.00 97.75 84 LEU A CA 1
ATOM 582 C C . LEU A 1 84 ? 1.849 8.276 -6.772 1.00 97.75 84 LEU A C 1
ATOM 584 O O . LEU A 1 84 ? 2.788 8.462 -7.543 1.00 97.75 84 LEU A O 1
ATOM 588 N N . GLU A 1 85 ? 2.035 8.183 -5.452 1.00 98.00 85 GLU A N 1
ATOM 589 C CA . GLU A 1 85 ? 3.372 8.083 -4.844 1.00 98.00 85 GLU A CA 1
ATOM 590 C C . GLU A 1 85 ? 4.052 6.763 -5.250 1.00 98.00 85 GLU A C 1
ATOM 592 O O . GLU A 1 85 ? 5.232 6.768 -5.598 1.00 98.00 85 GLU A O 1
ATOM 597 N N . VAL A 1 86 ? 3.297 5.658 -5.281 1.00 97.56 86 VAL A N 1
ATOM 598 C CA . VAL A 1 86 ? 3.766 4.330 -5.717 1.00 97.56 86 VAL A CA 1
ATOM 599 C C . VAL A 1 86 ? 4.149 4.327 -7.198 1.00 97.56 86 VAL A C 1
ATOM 601 O O . VAL A 1 86 ? 5.230 3.854 -7.533 1.00 97.56 86 VAL A O 1
ATOM 604 N N . GLU A 1 87 ? 3.334 4.924 -8.075 1.00 97.00 87 GLU A N 1
ATOM 605 C CA . GLU A 1 87 ? 3.652 5.069 -9.507 1.00 97.00 87 GLU A CA 1
ATOM 606 C C . GLU A 1 87 ? 4.947 5.857 -9.752 1.00 97.00 87 GLU A C 1
ATOM 608 O O . GLU A 1 87 ? 5.651 5.631 -10.734 1.00 97.00 87 GLU A O 1
ATOM 613 N N . ARG A 1 88 ? 5.267 6.805 -8.865 1.00 97.75 88 ARG A N 1
ATOM 614 C CA . ARG A 1 88 ? 6.484 7.623 -8.955 1.00 97.75 88 ARG A CA 1
ATOM 615 C C . ARG A 1 88 ? 7.727 6.918 -8.419 1.00 97.75 88 ARG A C 1
ATOM 617 O O . ARG A 1 88 ? 8.824 7.409 -8.664 1.00 97.75 88 ARG A O 1
ATOM 624 N N . ALA A 1 89 ? 7.581 5.816 -7.687 1.00 96.81 89 ALA A N 1
ATOM 625 C CA . ALA A 1 89 ? 8.703 5.110 -7.090 1.00 96.81 89 ALA A CA 1
ATOM 626 C C . ALA A 1 89 ? 9.528 4.370 -8.160 1.00 96.81 89 ALA A C 1
ATOM 628 O O . ALA A 1 89 ? 9.120 3.360 -8.736 1.00 96.81 89 ALA A O 1
ATOM 629 N N . ASP A 1 90 ? 10.745 4.846 -8.393 1.00 95.00 90 ASP A N 1
ATOM 630 C CA . ASP A 1 90 ? 11.659 4.322 -9.410 1.00 95.00 90 ASP A CA 1
ATOM 631 C C . ASP A 1 90 ? 12.496 3.121 -8.930 1.00 95.00 90 ASP A C 1
ATOM 633 O O . ASP A 1 90 ? 13.109 2.423 -9.737 1.00 95.00 90 ASP A O 1
ATOM 637 N N . SER A 1 91 ? 12.473 2.811 -7.632 1.00 95.44 91 SER A N 1
ATOM 638 C CA . SER A 1 91 ? 13.338 1.795 -7.021 1.00 95.44 91 SER A CA 1
ATOM 639 C C . SER A 1 91 ? 12.613 0.908 -6.005 1.00 95.44 91 SER A C 1
ATOM 641 O O . SER A 1 91 ? 11.560 1.253 -5.468 1.00 95.44 91 SER A O 1
ATOM 643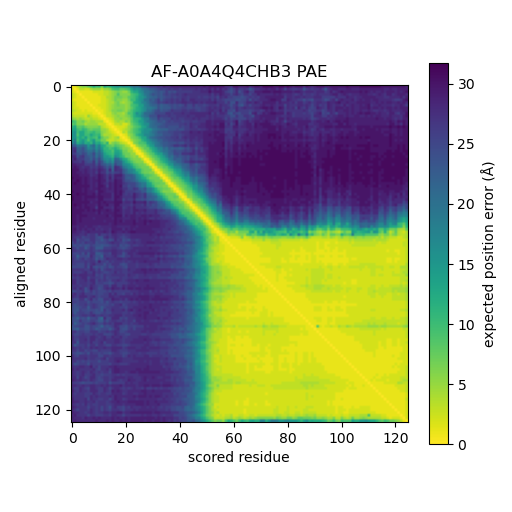 N N . LEU A 1 92 ? 13.187 -0.272 -5.732 1.00 94.50 92 LEU A N 1
ATOM 644 C CA . LEU A 1 92 ? 12.674 -1.189 -4.707 1.00 94.50 92 LEU A CA 1
ATOM 645 C C . LEU A 1 92 ? 12.698 -0.544 -3.315 1.00 94.50 92 LEU A C 1
ATOM 647 O O . LEU A 1 92 ? 11.726 -0.656 -2.577 1.00 94.50 92 LEU A O 1
ATOM 651 N N . SER A 1 93 ? 13.772 0.168 -2.973 1.00 94.56 93 SER A N 1
ATOM 652 C CA . SER A 1 93 ? 13.895 0.855 -1.684 1.00 94.56 93 SER A CA 1
ATOM 653 C C . SER A 1 93 ? 12.826 1.935 -1.500 1.00 94.56 93 SER A C 1
ATOM 655 O O . SER A 1 93 ? 12.258 2.047 -0.415 1.00 94.56 93 SER A O 1
ATOM 657 N N . ALA A 1 94 ? 12.493 2.687 -2.557 1.00 96.06 94 ALA A N 1
ATOM 658 C CA . ALA A 1 94 ? 11.401 3.658 -2.523 1.00 96.06 94 ALA A CA 1
ATOM 659 C C . ALA A 1 94 ? 10.047 2.981 -2.244 1.00 96.06 94 ALA A C 1
ATOM 661 O O . ALA A 1 94 ? 9.292 3.441 -1.388 1.00 96.06 94 ALA A O 1
ATOM 662 N N . LEU A 1 95 ? 9.765 1.845 -2.890 1.00 96.94 95 LEU A N 1
ATOM 663 C CA . LEU A 1 95 ? 8.544 1.076 -2.626 1.00 96.94 95 LEU A CA 1
ATOM 664 C C . LEU A 1 95 ? 8.520 0.492 -1.202 1.00 96.94 95 LEU A C 1
ATOM 666 O O . LEU A 1 95 ? 7.477 0.510 -0.553 1.00 96.94 95 LEU A O 1
ATOM 670 N N . GLN A 1 96 ? 9.654 0.015 -0.683 1.00 96.00 96 GLN A N 1
ATOM 671 C CA . GLN A 1 96 ? 9.757 -0.478 0.696 1.00 96.00 96 GLN A CA 1
ATOM 672 C C . GLN A 1 96 ? 9.473 0.631 1.714 1.00 96.00 96 GLN A C 1
ATOM 674 O O . GLN A 1 96 ? 8.728 0.410 2.668 1.00 96.00 96 GLN A O 1
ATOM 679 N N . ALA A 1 97 ? 9.992 1.839 1.484 1.00 96.56 97 ALA A N 1
ATOM 680 C CA . ALA A 1 97 ? 9.686 2.997 2.318 1.00 96.56 97 ALA A CA 1
ATOM 681 C C 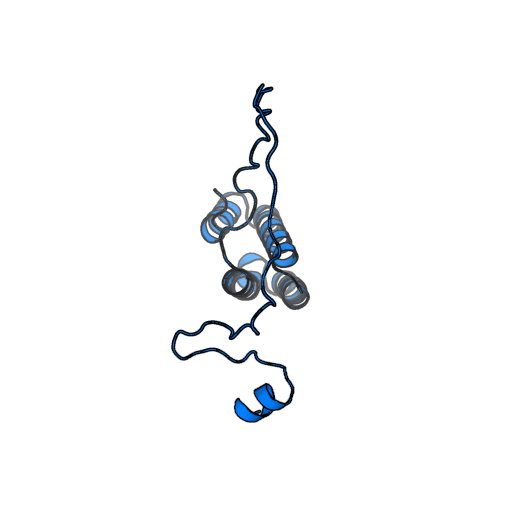. ALA A 1 97 ? 8.189 3.350 2.278 1.00 96.56 97 ALA A C 1
ATOM 683 O O . ALA A 1 97 ? 7.581 3.590 3.323 1.00 96.56 97 ALA A O 1
ATOM 684 N N . LEU A 1 98 ? 7.568 3.321 1.094 1.00 97.75 98 LEU A N 1
ATOM 685 C CA . LEU A 1 98 ? 6.126 3.535 0.952 1.00 97.75 98 LEU A CA 1
ATOM 686 C C . LEU A 1 98 ? 5.311 2.459 1.680 1.00 97.75 98 LEU A C 1
ATOM 688 O O . LEU A 1 98 ? 4.321 2.788 2.328 1.00 97.75 98 LEU A O 1
ATOM 692 N N . ALA A 1 99 ? 5.736 1.197 1.655 1.00 97.25 99 ALA A N 1
ATOM 693 C CA . ALA A 1 99 ? 5.064 0.126 2.387 1.00 97.25 99 ALA A CA 1
ATOM 694 C C . ALA A 1 99 ? 5.025 0.389 3.902 1.00 97.25 99 ALA A C 1
ATOM 696 O O . ALA A 1 99 ? 3.971 0.250 4.526 1.00 97.25 99 ALA A O 1
ATOM 697 N N . LEU A 1 100 ? 6.136 0.859 4.478 1.00 96.81 100 LEU A N 1
ATOM 698 C CA . LEU A 1 100 ? 6.191 1.272 5.883 1.00 96.81 100 LEU A CA 1
ATOM 699 C C . LEU A 1 100 ? 5.268 2.467 6.156 1.00 96.81 100 LEU A C 1
ATOM 701 O O . LEU A 1 100 ? 4.491 2.448 7.112 1.00 96.81 100 LEU A O 1
ATOM 705 N N . GLN A 1 101 ? 5.260 3.466 5.270 1.00 97.56 101 GLN A N 1
ATOM 706 C CA . GLN A 1 101 ? 4.327 4.587 5.384 1.00 97.56 101 GLN A CA 1
ATOM 707 C C . GLN A 1 101 ? 2.863 4.148 5.290 1.00 97.56 101 GLN A C 1
ATOM 709 O O . GLN A 1 101 ? 2.014 4.716 5.974 1.00 97.56 101 GLN A O 1
ATOM 714 N N . MET A 1 102 ? 2.533 3.150 4.467 1.00 96.88 102 MET A N 1
ATOM 715 C CA . MET A 1 102 ? 1.168 2.637 4.376 1.00 96.88 102 MET A CA 1
ATOM 716 C C . MET A 1 102 ? 0.727 2.031 5.705 1.00 96.88 102 MET A C 1
ATOM 718 O O . MET A 1 102 ? -0.367 2.347 6.170 1.00 96.88 102 MET A O 1
ATOM 722 N N . VAL A 1 103 ? 1.586 1.236 6.350 1.00 97.69 103 VAL A N 1
ATOM 723 C CA . VAL A 1 103 ? 1.331 0.688 7.692 1.00 97.69 103 VAL A CA 1
ATOM 724 C C . VAL A 1 103 ? 1.053 1.818 8.684 1.00 97.69 103 VAL A C 1
ATOM 726 O O . VAL A 1 103 ? 0.042 1.780 9.380 1.00 97.69 103 VAL A O 1
ATOM 729 N N . GLU A 1 104 ? 1.880 2.866 8.708 1.00 97.81 104 GLU A N 1
ATOM 730 C CA . GLU A 1 104 ? 1.675 4.019 9.595 1.00 97.81 104 GLU A CA 1
ATOM 731 C C . GLU A 1 104 ? 0.378 4.787 9.303 1.00 97.81 104 GLU A C 1
ATOM 733 O O . GLU A 1 104 ? -0.325 5.229 10.217 1.00 97.81 104 GLU A O 1
ATOM 738 N N . ARG A 1 105 ? 0.045 4.983 8.025 1.00 97.81 105 ARG A N 1
ATOM 739 C CA . ARG A 1 105 ? -1.176 5.685 7.611 1.00 97.81 105 ARG A CA 1
ATOM 740 C C . ARG A 1 105 ? -2.417 4.862 7.971 1.00 97.81 105 ARG A C 1
ATOM 742 O O . ARG A 1 105 ? -3.385 5.426 8.481 1.00 97.81 105 ARG A O 1
ATOM 749 N N . VAL A 1 106 ? -2.378 3.542 7.773 1.00 97.88 106 VAL A N 1
ATOM 750 C CA . VAL A 1 106 ? -3.447 2.611 8.169 1.00 97.88 106 VAL A CA 1
ATOM 751 C C . VAL A 1 106 ? -3.593 2.565 9.682 1.00 97.88 106 VAL A C 1
ATOM 753 O O . VAL A 1 106 ? -4.714 2.671 10.172 1.00 97.88 106 VAL A O 1
ATOM 756 N N . GLN A 1 107 ? -2.486 2.511 10.422 1.00 97.81 107 GLN A N 1
ATOM 757 C CA . GLN A 1 107 ? -2.480 2.596 11.879 1.00 97.81 107 GLN A CA 1
ATOM 758 C C . GLN A 1 107 ? -3.246 3.825 12.367 1.00 97.81 107 GLN A C 1
ATOM 760 O O . GLN A 1 107 ? -4.160 3.720 13.182 1.00 97.81 107 GLN A O 1
ATOM 765 N N . LYS A 1 108 ? -2.894 5.001 11.840 1.00 97.00 108 LYS A N 1
ATOM 766 C CA . LYS A 1 108 ? -3.509 6.274 12.235 1.00 97.00 108 LYS A CA 1
ATOM 767 C C . LYS A 1 108 ? -4.986 6.357 11.846 1.00 97.00 108 LYS A C 1
ATOM 769 O O . LYS A 1 108 ? -5.759 6.991 12.553 1.00 97.00 108 LYS A O 1
ATOM 774 N N . ALA A 1 109 ? -5.379 5.751 10.725 1.00 95.44 109 ALA A N 1
ATOM 775 C CA . ALA A 1 109 ? -6.739 5.851 10.195 1.00 95.44 109 ALA A CA 1
ATOM 776 C C . ALA A 1 109 ? -7.705 4.778 10.727 1.00 95.44 109 ALA A C 1
ATOM 778 O O . ALA A 1 109 ? -8.903 5.034 10.821 1.00 95.44 109 ALA A O 1
ATOM 779 N N . LYS A 1 110 ? -7.206 3.570 11.009 1.00 95.88 110 LYS A N 1
ATOM 780 C CA . LYS A 1 110 ? -8.010 2.367 11.289 1.00 95.88 110 LYS A CA 1
ATOM 781 C C . LYS A 1 110 ? -7.575 1.606 12.550 1.00 95.88 110 LYS A C 1
ATOM 783 O O . LYS A 1 110 ? -8.295 0.705 12.970 1.00 95.88 110 LYS A O 1
ATOM 788 N N . GLY A 1 111 ? -6.447 1.967 13.163 1.00 96.56 111 GLY A N 1
ATOM 789 C CA . GLY A 1 111 ? -5.934 1.361 14.394 1.00 96.56 111 GLY A CA 1
ATOM 790 C C . GLY A 1 111 ? -5.016 0.149 14.188 1.00 96.56 111 GLY A C 1
ATOM 791 O O . GLY A 1 111 ? -4.775 -0.302 13.066 1.00 96.56 111 GLY A O 1
ATOM 792 N N . GLU A 1 112 ? -4.531 -0.389 15.313 1.00 97.38 112 GLU A N 1
ATOM 793 C CA . GLU A 1 112 ? -3.452 -1.394 15.366 1.00 97.38 112 GLU A CA 1
ATOM 794 C C . GLU A 1 112 ? -3.780 -2.708 14.681 1.00 97.38 112 GLU A C 1
ATOM 796 O O . GLU A 1 112 ? -2.957 -3.239 13.942 1.00 97.38 112 GLU A O 1
ATOM 801 N N . ALA A 1 113 ? -5.000 -3.209 14.854 1.00 96.38 113 ALA A N 1
ATOM 802 C CA . ALA A 1 113 ? -5.400 -4.467 14.236 1.00 96.38 113 ALA A CA 1
ATOM 803 C C . ALA A 1 113 ? -5.315 -4.407 12.699 1.00 96.38 113 ALA A C 1
ATOM 805 O O . ALA A 1 113 ? -4.851 -5.351 12.061 1.00 96.38 113 ALA A O 1
ATOM 806 N N . ALA A 1 114 ? -5.715 -3.279 12.101 1.00 95.81 114 ALA A N 1
ATOM 807 C CA . ALA A 1 114 ? -5.643 -3.091 10.656 1.00 95.81 114 ALA A CA 1
ATOM 808 C C . ALA A 1 114 ? -4.193 -2.953 10.176 1.00 95.81 114 ALA A C 1
ATOM 810 O O . ALA A 1 114 ? -3.826 -3.542 9.162 1.00 95.81 114 ALA A O 1
ATOM 811 N N . ALA A 1 115 ? -3.354 -2.219 10.910 1.00 97.06 115 ALA A N 1
ATOM 812 C CA . ALA A 1 115 ? -1.938 -2.109 10.578 1.00 97.06 115 ALA A CA 1
ATOM 813 C C . ALA A 1 115 ? -1.220 -3.456 10.691 1.00 97.06 115 ALA A C 1
ATOM 815 O O . ALA A 1 115 ? -0.404 -3.776 9.832 1.00 97.06 115 ALA A O 1
ATOM 816 N N . GLN A 1 116 ? -1.565 -4.274 11.688 1.00 96.38 116 GLN A N 1
ATOM 817 C CA . GLN A 1 116 ? -0.982 -5.600 11.851 1.00 96.38 116 GLN A CA 1
ATOM 818 C C . GLN A 1 116 ? -1.319 -6.527 10.681 1.00 96.38 116 GLN A C 1
ATOM 820 O O . GLN A 1 116 ? -0.443 -7.248 10.213 1.00 96.38 116 GLN A O 1
ATOM 825 N N . ALA A 1 117 ? -2.545 -6.463 10.153 1.00 95.62 117 ALA A N 1
ATOM 826 C CA . ALA A 1 117 ? -2.910 -7.199 8.943 1.00 95.62 117 ALA A CA 1
ATOM 827 C C . ALA A 1 117 ? -2.072 -6.758 7.728 1.00 95.62 117 ALA A C 1
ATOM 829 O O . ALA A 1 117 ? -1.633 -7.593 6.941 1.00 95.62 117 ALA A O 1
ATOM 830 N N . VAL A 1 118 ? -1.796 -5.455 7.601 1.00 96.25 118 VAL A N 1
ATOM 831 C CA . VAL A 1 118 ? -0.927 -4.929 6.537 1.00 96.25 118 VAL A CA 1
ATOM 832 C C . VAL A 1 118 ? 0.522 -5.377 6.733 1.00 96.25 118 VAL A C 1
ATOM 834 O O . VAL A 1 118 ? 1.166 -5.750 5.758 1.00 96.25 118 VAL A O 1
ATOM 837 N N . ARG A 1 119 ? 1.038 -5.382 7.968 1.00 96.00 119 ARG A N 1
ATOM 838 C CA . ARG A 1 119 ? 2.385 -5.888 8.278 1.00 96.00 119 ARG A CA 1
ATOM 839 C C . ARG A 1 119 ? 2.528 -7.364 7.916 1.00 96.00 119 ARG A C 1
ATOM 841 O O . ARG A 1 119 ? 3.496 -7.719 7.254 1.00 96.00 119 ARG A O 1
ATOM 848 N N . ASP A 1 120 ? 1.543 -8.190 8.267 1.00 94.81 120 ASP A N 1
ATOM 849 C CA . ASP A 1 120 ? 1.550 -9.618 7.934 1.00 94.81 120 ASP A CA 1
ATOM 850 C C . ASP A 1 120 ? 1.561 -9.852 6.418 1.00 94.81 120 ASP A C 1
ATOM 852 O O . ASP A 1 120 ? 2.407 -10.592 5.918 1.00 94.81 120 ASP A O 1
ATOM 856 N N . ALA A 1 121 ? 0.710 -9.135 5.676 1.00 94.00 121 ALA A N 1
ATOM 857 C CA . ALA A 1 121 ? 0.685 -9.186 4.214 1.00 94.00 121 ALA A CA 1
ATOM 858 C C . ALA A 1 121 ? 2.008 -8.724 3.575 1.00 94.00 121 ALA A C 1
ATOM 860 O O . ALA A 1 121 ? 2.385 -9.216 2.514 1.00 94.00 121 ALA A O 1
ATOM 861 N N . LEU A 1 122 ? 2.722 -7.800 4.227 1.00 94.25 122 LEU A N 1
ATOM 862 C CA . LEU A 1 122 ? 4.036 -7.314 3.803 1.00 94.25 122 LEU A CA 1
ATOM 863 C C . LEU A 1 122 ? 5.206 -8.218 4.245 1.00 94.25 122 LEU A C 1
ATOM 865 O O . LEU A 1 122 ? 6.352 -7.972 3.860 1.00 94.25 122 LEU A O 1
ATOM 869 N N . GLY A 1 123 ? 4.946 -9.243 5.064 1.00 92.75 123 GLY A N 1
ATOM 870 C CA . GLY A 1 123 ? 5.984 -10.074 5.676 1.00 92.75 123 GLY A CA 1
ATOM 871 C C . GLY A 1 123 ? 6.817 -9.348 6.740 1.00 92.75 123 GLY A C 1
ATOM 872 O O . GLY A 1 123 ? 7.925 -9.779 7.042 1.00 92.75 123 GLY A O 1
ATOM 873 N N . LEU A 1 124 ? 6.303 -8.246 7.291 1.00 86.94 124 LEU A N 1
ATOM 874 C CA . LEU A 1 124 ? 6.901 -7.499 8.396 1.00 86.94 124 LEU A CA 1
ATOM 875 C C . LEU A 1 124 ? 6.440 -8.158 9.704 1.00 86.94 124 LEU A C 1
ATOM 877 O O . LEU A 1 124 ? 5.301 -7.953 10.129 1.00 86.94 124 LEU A O 1
ATOM 881 N N . ARG A 1 125 ? 7.277 -8.999 10.311 1.00 71.25 125 ARG A N 1
ATOM 882 C CA . ARG A 1 125 ? 6.966 -9.698 11.566 1.00 71.25 125 ARG A CA 1
ATOM 883 C C . ARG A 1 125 ? 8.064 -9.500 12.591 1.00 71.25 125 ARG A C 1
ATOM 885 O O . ARG A 1 125 ? 9.242 -9.604 12.192 1.00 71.25 125 ARG A O 1
#

pLDDT: mean 80.66, std 19.36, range [42.5, 98.0]

Mean predicted aligned error: 16.92 Å

Radius of gyration: 23.95 Å; Cα contacts (8 Å, |Δi|>4): 90; chains: 1; bounding box: 66×33×50 Å

Secondary structure (DSSP, 8-state):
--HHHHHHTTSS--B-TTS-B-PPPPPPPPP----------------------S-SS-HHHHHHHHHHHHHHHH-HHHHHHHHHHHHH--SHHHHHHHHHHHHHHHHHHH-HHHHHHHHHHTT--